Protein AF-A0A399F3G9-F1 (afdb_monomer_lite)

Foldseek 3Di:
DDDDPDPPALPQKWKKAKDADDQDPAAFPWKKKKFKKFKPDQAWKKWKKKALDDQDPDDDPRIRIHGQPDPRIGTFWMDHSVPHRMTITMGTDPRVRNSSNNVTMMMIMHTPDDPPDDIDIDTPPIDMDTDGDD

Radius of gyration: 15.88 Å; chains: 1; bounding box: 35×31×57 Å

Sequence (134 aa):
MPEGRGLRALFGQAAFVKANFDKPPVALTQLTLEGTLTFPLTSASFTFFASDSEPCNTQISGVYICNLGASHIEQVGTANFASGTTQPLQLSGSRLRDGINSGNLWIGVRLDTGGITAGTLQFRNMIAKVALIP

Structure (mmCIF, N/CA/C/O backbone):
data_AF-A0A399F3G9-F1
#
_entry.id   AF-A0A399F3G9-F1
#
loop_
_atom_site.group_PDB
_atom_site.id
_atom_site.type_symbol
_atom_site.label_atom_id
_atom_site.label_alt_id
_atom_site.label_comp_id
_atom_site.label_asym_id
_atom_site.label_entity_id
_atom_site.label_seq_id
_atom_site.pdbx_PDB_ins_code
_atom_site.Cartn_x
_atom_site.Cartn_y
_atom_site.Cartn_z
_atom_site.occupancy
_atom_site.B_iso_or_equiv
_atom_site.auth_seq_id
_atom_site.auth_comp_id
_atom_site.auth_asym_id
_atom_site.auth_atom_id
_atom_site.pdbx_PDB_model_num
ATOM 1 N N . MET A 1 1 ? 12.081 19.226 34.152 1.00 35.50 1 MET A N 1
ATOM 2 C CA . MET A 1 1 ? 10.689 18.918 33.761 1.00 35.50 1 MET A CA 1
ATOM 3 C C . MET A 1 1 ? 10.713 18.643 32.264 1.00 35.50 1 MET A C 1
ATOM 5 O O . MET A 1 1 ? 10.985 19.582 31.531 1.00 35.50 1 MET A O 1
ATOM 9 N N . PRO A 1 2 ? 10.618 17.386 31.799 1.00 36.75 2 PRO A N 1
ATOM 10 C CA . PRO A 1 2 ? 10.710 17.100 30.372 1.00 36.75 2 PRO A CA 1
ATOM 11 C C . PRO A 1 2 ? 9.368 17.404 29.700 1.00 36.75 2 PRO A C 1
ATOM 13 O O . PRO A 1 2 ? 8.340 16.830 30.055 1.00 36.75 2 PRO A O 1
ATOM 16 N N . GLU A 1 3 ? 9.387 18.342 28.758 1.00 38.78 3 GLU A N 1
ATOM 17 C CA . GLU A 1 3 ? 8.240 18.714 27.938 1.00 38.78 3 GLU A CA 1
ATOM 18 C C . GLU A 1 3 ? 7.831 17.550 27.030 1.00 38.78 3 GLU A C 1
ATOM 20 O O . GLU A 1 3 ? 8.642 16.959 26.310 1.00 38.78 3 GLU A O 1
ATOM 25 N N . GLY A 1 4 ? 6.544 17.212 27.094 1.00 37.25 4 GLY A N 1
ATOM 26 C CA . GLY A 1 4 ? 5.930 16.181 26.280 1.00 37.25 4 GLY A CA 1
ATOM 27 C C . GLY A 1 4 ? 6.054 16.515 24.800 1.00 37.25 4 GLY A C 1
ATOM 28 O O . GLY A 1 4 ? 5.480 17.490 24.315 1.00 37.25 4 GLY A O 1
ATOM 29 N N . ARG A 1 5 ? 6.755 15.651 24.060 1.00 39.25 5 ARG A N 1
ATOM 30 C CA . ARG A 1 5 ? 6.669 15.579 22.599 1.00 39.25 5 ARG A CA 1
ATOM 31 C C . ARG A 1 5 ? 5.294 15.028 22.226 1.00 39.25 5 ARG A C 1
ATOM 33 O O . ARG A 1 5 ? 5.146 13.861 21.877 1.00 39.25 5 ARG A O 1
ATOM 40 N N . GLY A 1 6 ? 4.280 15.878 22.357 1.00 34.62 6 GLY A N 1
ATOM 41 C CA . GLY A 1 6 ? 2.974 15.660 21.763 1.00 34.62 6 GLY A CA 1
ATOM 42 C C . GLY A 1 6 ? 3.161 15.552 20.257 1.00 34.62 6 GLY A C 1
ATOM 43 O O . GLY A 1 6 ? 3.604 16.504 19.612 1.00 34.62 6 GLY A O 1
ATOM 44 N N . LEU A 1 7 ? 2.874 14.365 19.728 1.00 42.28 7 LEU A N 1
ATOM 45 C CA . LEU A 1 7 ? 2.799 14.061 18.308 1.00 42.28 7 LEU A CA 1
ATOM 46 C C . LEU A 1 7 ? 1.773 15.029 17.696 1.00 42.28 7 LEU A C 1
ATOM 48 O O . LEU A 1 7 ? 0.565 14.817 17.799 1.00 42.28 7 LEU A O 1
ATOM 52 N N . ARG A 1 8 ? 2.242 16.157 17.148 1.00 43.38 8 ARG A N 1
ATOM 53 C CA . ARG A 1 8 ? 1.390 17.071 16.386 1.00 43.38 8 ARG A CA 1
ATOM 54 C C . ARG A 1 8 ? 0.778 16.241 15.266 1.00 43.38 8 ARG A C 1
ATOM 56 O O . ARG A 1 8 ? 1.502 15.585 14.524 1.00 43.38 8 ARG A O 1
ATOM 63 N N . ALA A 1 9 ? -0.547 16.208 15.233 1.00 44.06 9 ALA A N 1
ATOM 64 C CA . ALA A 1 9 ? -1.328 15.438 14.286 1.00 44.06 9 ALA A CA 1
ATOM 65 C C . ALA A 1 9 ? -0.764 15.561 12.858 1.00 44.06 9 ALA A C 1
ATOM 67 O O . ALA A 1 9 ? -0.465 16.663 12.397 1.00 44.06 9 ALA A O 1
ATOM 68 N N . LEU A 1 10 ? -0.632 14.412 12.189 1.00 52.56 10 LEU A N 1
ATOM 69 C CA . LEU A 1 10 ? -0.130 14.204 10.826 1.00 52.56 10 LEU A CA 1
ATOM 70 C C . LEU A 1 10 ? -1.066 14.807 9.754 1.00 52.56 10 LEU A C 1
ATOM 72 O O . LEU A 1 10 ? -1.329 14.176 8.731 1.00 52.56 10 LEU A O 1
ATOM 76 N N . PHE A 1 11 ? -1.617 16.005 9.966 1.00 56.19 11 PHE A N 1
ATOM 77 C CA . PHE A 1 11 ? -2.441 16.689 8.971 1.00 56.19 11 PHE A CA 1
ATOM 78 C C . PHE A 1 11 ? -1.565 16.999 7.744 1.00 56.19 11 PHE A C 1
ATOM 80 O O . PHE A 1 11 ? -0.814 17.967 7.729 1.00 56.19 11 PHE A O 1
ATOM 87 N N . GLY A 1 12 ? -1.613 16.119 6.739 1.00 72.25 12 GLY A N 1
ATOM 88 C CA . GLY A 1 12 ? -0.799 16.194 5.518 1.00 72.25 12 GLY A CA 1
ATOM 89 C C . GLY A 1 12 ? 0.409 15.250 5.455 1.00 72.25 12 GLY A C 1
ATOM 90 O O . GLY A 1 12 ? 1.115 15.256 4.445 1.00 72.25 12 GLY A O 1
ATOM 91 N N . GLN A 1 13 ? 0.630 14.417 6.477 1.00 86.69 13 GLN A N 1
ATOM 92 C CA . GLN A 1 13 ? 1.724 13.441 6.517 1.00 86.69 13 GLN A CA 1
ATOM 93 C C . GLN A 1 13 ? 1.204 12.004 6.472 1.00 86.69 13 GLN A C 1
ATOM 95 O O . GLN A 1 13 ? 0.139 11.704 7.006 1.00 86.69 13 GLN A O 1
ATOM 100 N N . ALA A 1 14 ? 1.969 11.108 5.855 1.00 91.19 14 ALA A N 1
ATOM 101 C CA . ALA A 1 14 ? 1.717 9.671 5.889 1.00 91.19 14 ALA A CA 1
ATOM 102 C C . ALA A 1 14 ? 2.951 8.920 6.391 1.00 91.19 14 ALA A C 1
ATOM 104 O O . ALA A 1 14 ? 4.091 9.336 6.164 1.00 91.19 14 ALA A O 1
ATOM 105 N N . ALA A 1 15 ? 2.696 7.806 7.071 1.00 92.19 15 ALA A N 1
ATOM 106 C CA . ALA A 1 15 ? 3.721 6.872 7.501 1.00 92.19 15 ALA A CA 1
ATOM 107 C C . ALA A 1 15 ? 3.941 5.831 6.403 1.00 92.19 15 ALA A C 1
ATOM 109 O O . ALA A 1 15 ? 3.004 5.115 6.054 1.00 92.19 15 ALA A O 1
ATOM 110 N N . PHE A 1 16 ? 5.159 5.744 5.874 1.00 94.50 16 PHE A N 1
ATOM 111 C CA . PHE A 1 16 ? 5.550 4.789 4.844 1.00 94.50 16 PHE A CA 1
ATOM 112 C C . PHE A 1 16 ? 6.492 3.722 5.390 1.00 94.50 16 PHE A C 1
ATOM 114 O O . PHE A 1 16 ? 7.397 4.000 6.179 1.00 94.50 16 PHE A O 1
ATOM 121 N N . VAL A 1 17 ? 6.320 2.504 4.889 1.00 93.94 17 VAL A N 1
ATOM 122 C CA . VAL A 1 17 ? 7.227 1.376 5.119 1.00 93.94 17 VAL A CA 1
ATOM 123 C C . VAL A 1 17 ? 7.680 0.806 3.785 1.00 93.94 17 VAL A C 1
ATOM 125 O O . VAL A 1 17 ? 6.895 0.740 2.837 1.00 93.94 17 VAL A O 1
ATOM 128 N N . LYS A 1 18 ? 8.948 0.392 3.709 1.00 94.50 18 LYS A N 1
ATOM 129 C CA . LYS A 1 18 ? 9.454 -0.334 2.543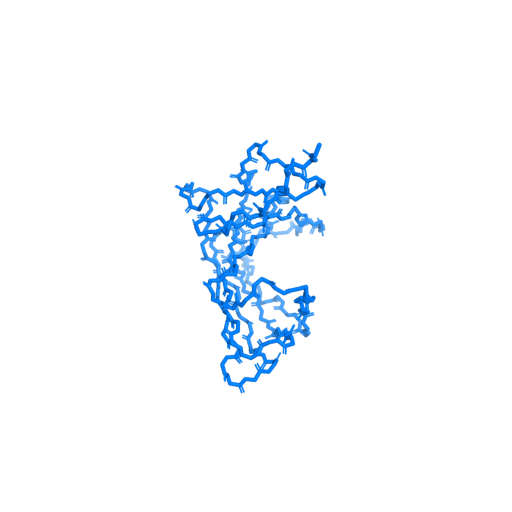 1.00 94.50 18 LYS A CA 1
ATOM 130 C C . LYS A 1 18 ? 8.866 -1.742 2.557 1.00 94.50 18 LYS A C 1
ATOM 132 O O . LYS A 1 18 ? 9.019 -2.464 3.542 1.00 94.50 18 LYS A O 1
ATOM 137 N N . ALA A 1 19 ? 8.193 -2.123 1.479 1.00 91.44 19 ALA A N 1
ATOM 138 C CA . ALA A 1 19 ? 7.718 -3.483 1.300 1.00 91.44 19 ALA A CA 1
ATOM 139 C C . ALA A 1 19 ? 8.907 -4.411 1.013 1.00 91.44 19 ALA A C 1
ATOM 141 O O . ALA A 1 19 ? 9.839 -4.039 0.299 1.00 91.44 19 ALA A O 1
ATOM 142 N N . ASN A 1 20 ? 8.855 -5.623 1.560 1.00 90.38 20 ASN A N 1
ATOM 143 C CA . ASN A 1 20 ? 9.816 -6.677 1.265 1.00 90.38 20 ASN A CA 1
ATOM 144 C C . ASN A 1 20 ? 9.105 -7.788 0.492 1.00 90.38 20 ASN A C 1
ATOM 146 O O . ASN A 1 20 ? 8.097 -8.314 0.966 1.00 90.38 20 ASN A O 1
ATOM 150 N N . PHE A 1 21 ? 9.593 -8.090 -0.704 1.00 90.38 21 PHE A N 1
ATOM 151 C CA . PHE A 1 21 ? 9.012 -9.072 -1.609 1.00 90.38 21 PHE A CA 1
ATOM 152 C C . PHE A 1 21 ? 10.030 -9.443 -2.686 1.00 90.38 21 PHE A C 1
ATOM 154 O O . PHE A 1 21 ? 10.922 -8.656 -3.013 1.00 90.38 21 PHE A O 1
ATOM 161 N N . ASP A 1 22 ? 9.845 -10.616 -3.281 1.00 90.81 22 ASP A N 1
ATOM 162 C CA . ASP A 1 22 ? 10.575 -10.997 -4.479 1.00 90.81 22 ASP A CA 1
ATOM 163 C C . ASP A 1 22 ? 9.947 -10.319 -5.691 1.00 90.81 22 ASP A C 1
ATOM 165 O O . ASP A 1 22 ? 8.751 -10.463 -5.972 1.00 90.81 22 ASP A O 1
ATOM 169 N N . LYS A 1 23 ? 10.763 -9.553 -6.415 1.00 89.94 23 LYS A N 1
ATOM 170 C CA . LYS A 1 23 ? 10.340 -8.924 -7.663 1.00 89.94 23 LYS A CA 1
ATOM 171 C C . LYS A 1 23 ? 9.828 -10.004 -8.636 1.00 89.94 23 LYS A C 1
ATOM 173 O O . LYS A 1 23 ? 10.524 -11.001 -8.843 1.00 89.94 23 LYS A O 1
ATOM 178 N N . PRO A 1 24 ? 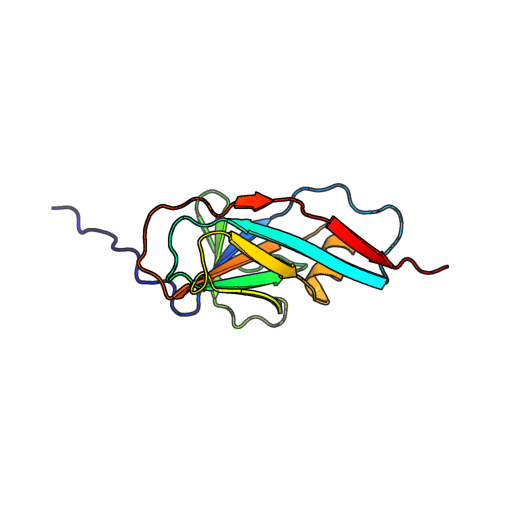8.673 -9.794 -9.295 1.00 86.62 24 PRO A N 1
ATOM 179 C CA . PRO A 1 24 ? 8.178 -10.727 -10.298 1.00 86.62 24 PRO A CA 1
ATOM 180 C C . PRO A 1 24 ? 9.182 -10.942 -11.445 1.00 86.62 24 PRO A C 1
ATOM 182 O O . PRO A 1 24 ? 9.826 -9.984 -11.884 1.00 86.62 24 PRO A O 1
ATOM 185 N N . PRO A 1 25 ? 9.291 -12.170 -11.987 1.00 87.56 25 PRO A N 1
ATOM 186 C CA . PRO A 1 25 ? 10.201 -12.467 -13.097 1.00 87.56 25 PRO A CA 1
ATOM 187 C C . PRO A 1 25 ? 9.782 -11.793 -14.412 1.00 87.56 25 PRO A C 1
ATOM 189 O O . PRO A 1 25 ? 10.602 -11.619 -15.309 1.00 87.56 25 PRO A O 1
ATOM 192 N N . VAL A 1 26 ? 8.512 -11.398 -14.523 1.00 89.62 26 VAL A N 1
ATOM 193 C CA . VAL A 1 26 ? 7.927 -10.698 -15.669 1.00 89.62 26 VAL A CA 1
ATOM 194 C C . VAL A 1 26 ? 7.256 -9.413 -15.210 1.00 89.62 26 VAL A C 1
ATOM 196 O O . VAL A 1 26 ? 6.639 -9.367 -14.146 1.00 89.62 26 VAL A O 1
ATOM 199 N N . ALA A 1 27 ? 7.377 -8.366 -16.024 1.00 90.12 27 ALA A N 1
ATOM 200 C CA . ALA A 1 27 ? 6.776 -7.077 -15.721 1.00 90.12 27 ALA A CA 1
ATOM 201 C C . ALA A 1 27 ? 5.244 -7.152 -15.804 1.00 90.12 27 ALA A C 1
ATOM 203 O O . ALA A 1 27 ? 4.674 -7.642 -16.779 1.00 90.12 27 ALA A O 1
ATOM 204 N N . LEU A 1 28 ? 4.586 -6.621 -14.779 1.00 91.25 28 LEU A N 1
ATOM 205 C CA . LEU A 1 28 ? 3.139 -6.481 -14.712 1.00 91.25 28 LEU A CA 1
ATOM 206 C C . LEU A 1 28 ? 2.704 -5.256 -15.523 1.00 91.25 28 LEU A C 1
ATOM 208 O O . LEU A 1 28 ? 3.307 -4.187 -15.394 1.00 91.25 28 LEU A O 1
ATOM 212 N N . THR A 1 29 ? 1.628 -5.368 -16.300 1.00 91.88 29 THR A N 1
ATOM 213 C CA . THR A 1 29 ? 0.999 -4.214 -16.977 1.00 91.88 29 THR A CA 1
ATOM 214 C C . THR A 1 29 ? -0.090 -3.580 -16.128 1.00 91.88 29 THR A C 1
ATOM 216 O O . THR A 1 29 ? -0.291 -2.361 -16.168 1.00 91.88 29 THR A O 1
ATOM 219 N N . GLN A 1 30 ? -0.762 -4.401 -15.322 1.00 90.69 30 GLN A N 1
ATOM 220 C CA . GLN A 1 30 ? -1.791 -3.990 -14.379 1.00 90.69 30 GLN A CA 1
ATOM 221 C C . GLN A 1 30 ? -1.600 -4.717 -13.054 1.00 90.69 30 GLN A C 1
ATOM 223 O O . GLN A 1 30 ? -1.229 -5.892 -13.019 1.00 90.69 30 GLN A O 1
ATOM 228 N N . LEU A 1 31 ? -1.882 -4.000 -11.971 1.00 93.00 31 LEU A N 1
ATOM 229 C CA . LEU A 1 31 ? -1.885 -4.529 -10.619 1.00 93.00 31 LEU A CA 1
ATOM 230 C C . LEU A 1 31 ? -3.019 -3.872 -9.839 1.00 93.00 31 LEU A C 1
ATOM 232 O O . LEU A 1 31 ? -3.157 -2.648 -9.811 1.00 93.00 31 LEU A O 1
ATOM 236 N N . THR A 1 32 ? -3.828 -4.695 -9.193 1.00 94.69 32 THR A N 1
ATOM 237 C CA . THR A 1 32 ? -4.824 -4.269 -8.214 1.00 94.69 32 THR A CA 1
ATOM 238 C C . THR A 1 32 ? -4.747 -5.219 -7.032 1.00 94.69 32 THR A C 1
ATOM 240 O O . THR A 1 32 ? -4.752 -6.435 -7.212 1.00 94.69 32 THR A O 1
ATOM 243 N N . LEU A 1 33 ? -4.657 -4.674 -5.825 1.00 93.69 33 LEU A N 1
ATOM 244 C CA . LEU A 1 33 ? -4.741 -5.451 -4.594 1.00 93.69 33 LEU A CA 1
ATOM 245 C C . LEU A 1 33 ? -6.148 -5.301 -4.037 1.00 93.69 33 LEU A C 1
ATOM 247 O O . LEU A 1 33 ? -6.609 -4.183 -3.831 1.00 93.69 33 LEU A O 1
ATOM 251 N N . GLU A 1 34 ? -6.820 -6.410 -3.779 1.00 96.31 34 GLU A N 1
ATOM 252 C CA . GLU A 1 34 ? -8.158 -6.429 -3.190 1.00 96.31 34 GLU A CA 1
ATOM 253 C C . GLU A 1 34 ? -8.160 -7.274 -1.927 1.00 96.31 34 GLU A C 1
ATOM 255 O O . GLU A 1 34 ? -7.422 -8.246 -1.830 1.00 96.31 34 GLU A O 1
ATOM 260 N N . GLY A 1 35 ? -9.002 -6.930 -0.964 1.00 94.69 35 GLY A N 1
ATOM 261 C CA . GLY A 1 35 ? -9.175 -7.722 0.244 1.00 94.69 35 GLY A CA 1
ATOM 262 C C . GLY A 1 35 ? -10.081 -7.017 1.233 1.00 94.69 35 GLY A C 1
ATOM 263 O O . GLY A 1 35 ? -10.961 -6.240 0.855 1.00 94.69 35 GLY A O 1
ATOM 264 N N . THR A 1 36 ? -9.858 -7.276 2.514 1.00 94.88 36 THR A N 1
ATOM 265 C CA . THR A 1 36 ? -10.567 -6.596 3.592 1.00 94.88 36 THR A CA 1
ATOM 266 C C . THR A 1 36 ? -9.600 -6.005 4.603 1.00 94.88 36 THR A C 1
ATOM 268 O O . THR A 1 36 ? -8.531 -6.545 4.888 1.00 94.88 36 THR A O 1
ATOM 271 N N . LEU A 1 37 ? -9.993 -4.868 5.158 1.00 92.81 37 LEU A N 1
ATOM 272 C CA . LEU A 1 37 ? -9.325 -4.210 6.261 1.00 92.81 37 LEU A CA 1
ATOM 273 C C . LEU A 1 37 ? -10.168 -4.327 7.514 1.00 92.81 37 LEU A C 1
ATOM 275 O O . LEU A 1 37 ? -11.364 -4.048 7.482 1.00 92.81 37 LEU A O 1
ATOM 279 N N . THR A 1 38 ? -9.528 -4.656 8.628 1.00 92.31 38 THR A N 1
ATOM 280 C CA . THR A 1 38 ? -10.148 -4.628 9.948 1.00 92.31 38 THR A CA 1
ATOM 281 C C . THR A 1 38 ? -9.447 -3.603 10.830 1.00 92.31 38 THR A C 1
ATOM 283 O O . THR A 1 38 ? -8.222 -3.618 10.967 1.00 92.31 38 THR A O 1
ATOM 286 N N . PHE A 1 39 ? -10.233 -2.727 11.452 1.00 89.62 39 PHE A N 1
ATOM 287 C CA . PHE A 1 39 ? -9.777 -1.734 12.415 1.00 89.62 39 PHE A CA 1
ATOM 288 C C . PHE A 1 39 ? -10.815 -1.590 13.538 1.00 89.62 39 PHE A C 1
ATOM 290 O O . PHE A 1 39 ? -12.015 -1.577 13.261 1.00 89.62 39 PHE A O 1
ATOM 297 N N . PRO A 1 40 ? -10.398 -1.496 14.814 1.00 84.81 40 PRO A N 1
ATOM 298 C CA . PRO A 1 40 ? -11.332 -1.522 15.939 1.00 84.81 40 PRO A CA 1
ATOM 299 C C . PRO A 1 40 ? -12.223 -0.275 16.049 1.00 84.81 40 PRO A C 1
ATOM 301 O O . PRO A 1 40 ? -13.262 -0.348 16.699 1.00 84.81 40 PRO A O 1
ATOM 304 N N . LEU A 1 41 ? -11.856 0.856 15.433 1.00 82.00 41 LEU A N 1
ATOM 305 C CA . LEU A 1 41 ? -12.636 2.095 15.518 1.00 82.00 41 LEU A CA 1
ATOM 306 C C . LEU A 1 41 ? -13.485 2.327 14.274 1.00 82.00 41 LEU A C 1
ATOM 308 O O . LEU A 1 41 ? -12.970 2.486 13.170 1.00 82.00 41 LEU A O 1
ATOM 312 N N . THR A 1 42 ? -14.789 2.454 14.492 1.00 80.88 42 THR A N 1
ATOM 313 C CA . THR A 1 42 ? -15.804 2.658 13.452 1.00 80.88 42 THR A CA 1
ATOM 314 C C . THR A 1 42 ? -15.931 4.106 12.972 1.00 80.88 42 THR A C 1
ATOM 316 O O . THR A 1 42 ? -16.748 4.399 12.119 1.00 80.88 42 THR A O 1
ATOM 319 N N . SER A 1 43 ? -15.140 5.047 13.486 1.00 83.19 43 SER A N 1
ATOM 320 C CA . SER A 1 43 ? -15.111 6.444 13.010 1.00 83.19 43 SER A CA 1
ATOM 321 C C . SER A 1 43 ? -13.821 6.798 12.267 1.00 83.19 43 SER A C 1
ATOM 323 O O . SER A 1 43 ? -13.602 7.956 11.896 1.00 83.19 43 SER A O 1
ATOM 325 N N . ALA A 1 44 ? -12.951 5.806 12.071 1.00 87.31 44 ALA A N 1
ATOM 326 C CA . ALA A 1 44 ? -11.675 6.007 11.420 1.00 87.31 44 ALA A CA 1
ATOM 327 C C . ALA A 1 44 ? -11.823 6.019 9.896 1.00 87.31 44 ALA A C 1
ATOM 329 O O . ALA A 1 44 ? -12.572 5.225 9.321 1.00 87.31 44 ALA A O 1
ATOM 330 N N . SER A 1 45 ? -11.062 6.886 9.240 1.00 90.75 45 SER A N 1
ATOM 331 C CA . SER A 1 45 ? -10.834 6.804 7.803 1.00 90.75 45 SER A CA 1
ATOM 332 C C . SER A 1 45 ? -9.348 6.891 7.500 1.00 90.75 45 SER A C 1
ATOM 334 O O . SER A 1 45 ? -8.598 7.593 8.183 1.00 90.75 45 SER A O 1
ATOM 336 N N . PHE A 1 46 ? -8.925 6.116 6.510 1.00 91.94 46 PHE A N 1
ATOM 337 C CA . PHE A 1 46 ? -7.538 6.007 6.103 1.00 91.94 46 PHE A CA 1
ATOM 338 C C . PHE A 1 46 ? -7.402 6.229 4.607 1.00 91.94 46 PHE A C 1
ATOM 340 O O . PHE A 1 46 ? -8.207 5.727 3.817 1.00 91.94 46 PHE A O 1
ATOM 347 N N . THR A 1 47 ? -6.311 6.883 4.230 1.00 94.44 47 THR A N 1
ATOM 348 C CA . THR A 1 47 ? -5.852 6.981 2.850 1.00 94.44 47 THR A CA 1
ATOM 349 C C . THR A 1 47 ? -4.535 6.232 2.716 1.00 94.44 47 THR A C 1
ATOM 351 O O . THR A 1 47 ? -3.626 6.384 3.537 1.00 94.44 47 THR A O 1
ATOM 354 N N . PHE A 1 48 ? -4.441 5.420 1.669 1.00 95.31 48 PHE A N 1
ATOM 355 C CA . PHE A 1 48 ? -3.265 4.631 1.336 1.00 95.31 48 PHE A CA 1
ATOM 356 C C . PHE A 1 48 ? -2.527 5.257 0.166 1.00 95.31 48 PHE A C 1
ATOM 358 O O . PHE A 1 48 ? -3.134 5.719 -0.804 1.00 95.31 48 PHE A O 1
ATOM 365 N N . PHE A 1 49 ? -1.206 5.2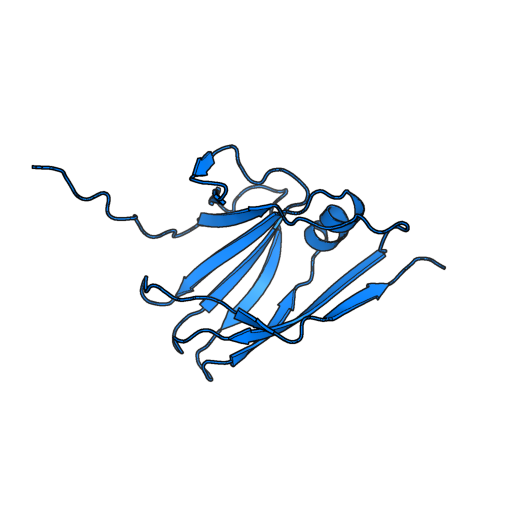18 0.250 1.00 96.25 49 PHE A N 1
ATOM 366 C CA . PHE A 1 49 ? -0.305 5.773 -0.744 1.00 96.25 49 PHE A CA 1
ATOM 367 C C . PHE A 1 49 ? 0.717 4.724 -1.171 1.00 96.25 49 PHE A C 1
ATOM 369 O O . PHE A 1 49 ? 1.037 3.814 -0.407 1.00 96.25 49 PHE A O 1
ATOM 376 N N . ALA A 1 50 ? 1.252 4.865 -2.374 1.00 96.81 50 ALA A N 1
ATOM 377 C CA . ALA A 1 50 ? 2.375 4.084 -2.858 1.00 96.81 50 ALA A CA 1
ATOM 378 C C . ALA A 1 50 ? 3.457 5.004 -3.418 1.00 96.81 50 ALA A C 1
ATOM 380 O O . ALA A 1 50 ? 3.173 6.091 -3.919 1.00 96.81 50 ALA A O 1
ATOM 381 N N . SER A 1 51 ? 4.696 4.540 -3.334 1.00 96.56 51 SER A N 1
ATOM 382 C CA . SER A 1 51 ? 5.852 5.160 -3.968 1.00 96.56 51 SER A CA 1
ATOM 383 C C . SER A 1 51 ? 6.777 4.068 -4.491 1.00 96.56 51 SER A C 1
ATOM 385 O O . SER A 1 51 ? 7.004 3.070 -3.807 1.00 96.56 51 SER A O 1
ATOM 387 N N . ASP A 1 52 ? 7.307 4.257 -5.694 1.00 94.75 52 ASP A N 1
ATOM 388 C CA . ASP A 1 52 ? 8.269 3.361 -6.354 1.00 94.75 52 ASP A CA 1
ATOM 389 C C . ASP A 1 52 ? 9.740 3.751 -6.094 1.00 94.75 52 ASP A C 1
ATOM 391 O O . ASP A 1 52 ? 10.683 3.135 -6.593 1.00 94.75 52 ASP A O 1
ATOM 395 N N . SER A 1 53 ? 9.935 4.798 -5.299 1.00 94.75 53 SER A N 1
ATOM 396 C CA . SER A 1 53 ? 11.216 5.342 -4.853 1.00 94.75 53 SER A CA 1
ATOM 397 C C . SER A 1 53 ? 11.110 5.793 -3.394 1.00 94.75 53 SER A C 1
ATOM 399 O O . SER A 1 53 ? 10.019 5.798 -2.812 1.00 94.75 53 SER A O 1
ATOM 401 N N . GLU A 1 54 ? 12.236 6.143 -2.772 1.00 94.38 54 GLU A N 1
ATOM 402 C CA . GLU A 1 54 ? 12.236 6.573 -1.374 1.00 94.38 54 GLU A CA 1
ATOM 403 C C . GLU A 1 54 ? 11.304 7.791 -1.177 1.00 94.38 54 GLU A C 1
ATOM 405 O O . GLU A 1 54 ? 11.466 8.811 -1.852 1.00 94.38 54 GLU A O 1
ATOM 410 N N . PRO A 1 55 ? 10.299 7.710 -0.282 1.00 91.75 55 PRO A N 1
ATOM 411 C CA . PRO A 1 55 ? 9.248 8.724 -0.209 1.00 91.75 55 PRO A CA 1
ATOM 412 C C . PRO A 1 55 ? 9.753 10.050 0.382 1.00 91.75 55 PRO A C 1
ATOM 414 O O . PRO A 1 55 ? 9.284 11.117 -0.012 1.00 91.75 55 PRO A O 1
ATOM 417 N N . CYS A 1 56 ? 10.712 10.002 1.310 1.00 92.19 56 CYS A N 1
ATOM 418 C CA . CYS A 1 56 ? 11.411 11.161 1.863 1.00 92.19 56 CYS A CA 1
ATOM 419 C C . CYS A 1 56 ? 12.645 10.720 2.667 1.00 92.19 56 CYS A C 1
ATOM 421 O O . CYS A 1 56 ? 12.746 9.563 3.052 1.00 92.19 56 CYS A O 1
ATOM 423 N N . ASN A 1 57 ? 13.526 11.661 3.018 1.00 87.81 57 ASN A N 1
ATOM 424 C CA . ASN A 1 57 ? 14.780 11.366 3.734 1.00 87.81 57 ASN A CA 1
ATOM 425 C C . ASN A 1 57 ? 14.610 11.223 5.262 1.00 87.81 57 ASN A C 1
ATOM 427 O O . ASN A 1 57 ? 15.583 11.021 5.987 1.00 87.81 57 ASN A O 1
ATOM 431 N N . THR A 1 58 ? 13.399 11.426 5.794 1.00 86.06 58 THR A N 1
ATOM 432 C CA . THR A 1 58 ? 13.141 11.424 7.241 1.00 86.06 58 THR A CA 1
ATOM 433 C C . THR A 1 58 ? 12.551 10.090 7.670 1.00 86.06 58 THR A C 1
ATOM 435 O O . THR A 1 58 ? 11.378 9.808 7.424 1.00 86.06 58 THR A O 1
ATOM 438 N N . GLN A 1 59 ? 13.364 9.294 8.363 1.00 88.81 59 GLN A N 1
ATOM 439 C CA . GLN A 1 59 ? 12.983 7.989 8.887 1.00 88.81 59 GLN A CA 1
ATOM 440 C C . GLN A 1 59 ? 13.139 7.947 10.410 1.00 88.81 59 GLN A C 1
ATOM 442 O O . GLN A 1 59 ? 14.127 8.425 10.967 1.00 88.81 59 GLN A O 1
ATOM 447 N N . ILE A 1 60 ? 12.163 7.350 11.089 1.00 86.31 60 ILE A N 1
ATOM 448 C CA . ILE A 1 60 ? 12.163 7.111 12.531 1.00 86.31 60 ILE A CA 1
ATOM 449 C C . ILE A 1 60 ? 11.903 5.620 12.732 1.00 86.31 60 ILE A C 1
ATOM 451 O O . ILE A 1 60 ? 10.839 5.117 12.380 1.00 86.31 60 ILE A O 1
ATOM 455 N N . SER A 1 61 ? 12.887 4.902 13.277 1.00 86.88 61 SER A N 1
ATOM 456 C CA . SER A 1 61 ? 12.776 3.468 13.593 1.00 86.88 61 SER A CA 1
ATOM 457 C C . SER A 1 61 ? 12.286 2.600 12.422 1.00 86.88 61 SER A C 1
ATOM 459 O O . SER A 1 61 ? 11.430 1.738 12.597 1.00 86.88 61 SER A O 1
ATOM 461 N N . GLY A 1 62 ? 12.794 2.837 11.210 1.00 84.44 62 GLY A N 1
ATOM 462 C CA . GLY A 1 62 ? 12.403 2.068 10.021 1.00 84.44 62 GLY A CA 1
ATOM 463 C C . GLY A 1 62 ? 11.170 2.602 9.277 1.00 84.44 62 GLY A C 1
ATOM 464 O O . GLY A 1 62 ? 10.930 2.190 8.143 1.00 84.44 62 GLY A O 1
ATOM 465 N N . VAL A 1 63 ? 10.429 3.552 9.854 1.00 90.00 63 VAL A N 1
ATOM 466 C CA . VAL A 1 63 ? 9.224 4.152 9.259 1.00 90.00 63 VAL A CA 1
ATOM 467 C C . VAL A 1 63 ? 9.532 5.552 8.743 1.00 90.00 63 VAL A C 1
ATOM 469 O O . VAL A 1 63 ? 10.102 6.372 9.459 1.00 90.00 63 VAL A O 1
ATOM 472 N N . TYR A 1 64 ? 9.143 5.845 7.508 1.00 92.31 64 TYR A N 1
ATOM 473 C CA . TYR A 1 64 ? 9.300 7.168 6.909 1.00 92.31 64 TYR A CA 1
ATOM 474 C C . TYR A 1 64 ? 8.065 8.019 7.194 1.00 92.31 64 TYR A C 1
ATOM 476 O O . TYR A 1 64 ? 6.947 7.567 6.958 1.00 92.31 64 TYR A O 1
ATOM 484 N N . ILE A 1 65 ? 8.241 9.245 7.682 1.00 91.56 65 ILE A N 1
ATOM 485 C CA . ILE A 1 65 ? 7.125 10.168 7.942 1.00 91.56 65 ILE A CA 1
ATOM 486 C C . ILE A 1 65 ? 7.217 11.308 6.935 1.00 91.56 65 ILE A C 1
ATOM 488 O O . ILE A 1 65 ? 8.020 12.227 7.097 1.00 91.56 65 ILE A O 1
ATOM 492 N N . CYS A 1 66 ? 6.419 11.223 5.872 1.00 90.81 66 CYS A N 1
ATOM 493 C CA . CYS A 1 66 ? 6.579 12.074 4.696 1.00 90.81 66 CYS A CA 1
ATOM 494 C C . CYS A 1 66 ? 5.368 12.977 4.471 1.00 90.81 66 CYS A C 1
ATOM 496 O O . CYS A 1 66 ? 4.224 12.562 4.661 1.00 90.81 66 CYS A O 1
ATOM 498 N N . ASN A 1 67 ? 5.625 14.204 4.009 1.00 88.75 67 ASN A N 1
ATOM 499 C CA . ASN A 1 67 ? 4.587 15.093 3.490 1.00 88.75 67 ASN A CA 1
ATOM 500 C C . ASN A 1 67 ? 4.107 14.591 2.120 1.00 88.75 67 ASN A C 1
ATOM 502 O O . ASN A 1 67 ? 4.912 14.189 1.281 1.00 88.75 67 ASN A O 1
ATOM 506 N N . LEU A 1 68 ? 2.804 14.674 1.867 1.00 85.81 68 LEU A N 1
ATOM 507 C CA . LEU A 1 68 ? 2.151 14.072 0.696 1.00 85.81 68 LEU A CA 1
ATOM 508 C C . LEU A 1 68 ? 2.170 14.936 -0.584 1.00 85.81 68 LEU A C 1
ATOM 510 O O . LEU A 1 68 ? 1.248 14.875 -1.387 1.00 85.81 68 LEU A O 1
ATOM 514 N N . GLY A 1 69 ? 3.202 15.759 -0.781 1.00 81.12 69 GLY A N 1
ATOM 515 C CA . GLY A 1 69 ? 3.298 16.687 -1.921 1.00 81.12 69 GLY A CA 1
ATOM 516 C C . GLY A 1 69 ? 4.251 16.258 -3.038 1.00 81.12 69 GLY A C 1
ATOM 517 O O . GLY A 1 69 ? 4.414 16.992 -4.009 1.00 81.12 69 GLY A O 1
ATOM 518 N N . ALA A 1 70 ? 4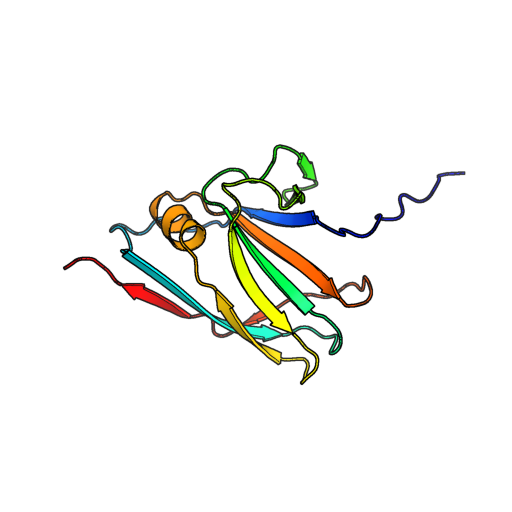.930 15.120 -2.890 1.00 85.94 70 ALA A N 1
ATOM 519 C CA . ALA A 1 70 ? 5.943 14.687 -3.843 1.00 85.94 70 ALA A CA 1
ATOM 520 C C . ALA A 1 70 ? 5.321 13.931 -5.030 1.00 85.94 70 ALA A C 1
ATOM 522 O O . ALA A 1 70 ? 4.425 13.113 -4.846 1.00 85.94 70 ALA A O 1
ATOM 523 N N . SER A 1 71 ? 5.810 14.178 -6.249 1.00 87.00 71 SER A N 1
ATOM 524 C CA . SER A 1 71 ? 5.239 13.630 -7.494 1.00 87.00 71 SER A CA 1
ATOM 525 C C . SER A 1 71 ? 5.424 12.117 -7.674 1.00 87.00 71 SER A C 1
ATOM 527 O O . SER A 1 71 ? 4.773 11.499 -8.521 1.00 87.00 71 SER A O 1
ATOM 529 N N . HIS A 1 72 ? 6.325 11.507 -6.907 1.00 90.69 72 HIS A N 1
ATOM 530 C CA . HIS A 1 72 ? 6.533 10.059 -6.869 1.00 90.69 72 HIS A CA 1
ATOM 531 C C . HIS A 1 72 ? 5.629 9.340 -5.861 1.00 90.69 72 HIS A C 1
ATOM 533 O O . HIS A 1 72 ? 5.565 8.115 -5.879 1.00 90.69 72 HIS A O 1
ATOM 539 N N . ILE A 1 73 ? 4.893 10.086 -5.031 1.00 94.81 73 ILE A N 1
ATOM 540 C CA . ILE A 1 73 ? 3.889 9.548 -4.115 1.00 94.81 73 ILE A CA 1
ATOM 541 C C . ILE A 1 73 ? 2.519 9.616 -4.792 1.00 94.81 73 ILE A C 1
ATOM 543 O O . ILE A 1 73 ? 2.060 10.679 -5.203 1.00 94.81 73 ILE A O 1
ATOM 547 N N . GLU A 1 74 ? 1.838 8.481 -4.865 1.00 96.06 74 GLU A N 1
ATOM 548 C CA . GLU A 1 74 ? 0.507 8.355 -5.459 1.00 96.06 74 GLU A CA 1
ATOM 549 C C . GLU A 1 74 ? -0.479 7.839 -4.413 1.00 96.06 74 GLU A C 1
ATOM 551 O O . GLU A 1 74 ? -0.173 6.911 -3.666 1.00 96.06 74 GLU A O 1
ATOM 556 N N . GLN A 1 75 ? -1.678 8.420 -4.354 1.00 95.81 75 GLN A N 1
ATOM 557 C CA . GLN A 1 75 ? -2.781 7.838 -3.592 1.00 95.81 75 GLN A CA 1
ATOM 558 C C . GLN A 1 75 ? -3.304 6.604 -4.329 1.00 95.81 75 GLN A C 1
ATOM 560 O O . GLN A 1 75 ? -3.702 6.700 -5.485 1.00 95.81 75 GLN A O 1
ATOM 565 N N . VAL A 1 76 ? -3.354 5.465 -3.642 1.00 96.56 76 VAL A N 1
ATOM 566 C CA . VAL A 1 76 ? -3.727 4.177 -4.248 1.00 96.56 76 VAL A CA 1
ATOM 567 C C . VAL A 1 76 ? -5.041 3.607 -3.731 1.00 96.56 76 VAL A C 1
ATOM 569 O O . VAL A 1 76 ? -5.564 2.671 -4.324 1.00 96.56 76 VAL A O 1
ATOM 572 N N . GLY A 1 77 ? -5.597 4.152 -2.648 1.00 96.00 77 GLY A N 1
ATOM 573 C CA . GLY A 1 77 ? -6.895 3.724 -2.133 1.00 96.00 77 GLY A CA 1
ATOM 574 C C . GLY A 1 77 ? -7.288 4.430 -0.842 1.00 96.00 77 GLY A C 1
ATOM 575 O O . GLY A 1 77 ? -6.505 5.184 -0.263 1.00 96.00 77 GLY A O 1
ATOM 576 N N . THR A 1 78 ? -8.510 4.177 -0.383 1.00 95.19 78 THR A N 1
ATOM 577 C CA . THR A 1 78 ? -9.048 4.690 0.884 1.00 95.19 78 THR A CA 1
ATOM 578 C C . THR A 1 78 ? -9.878 3.617 1.585 1.00 95.19 78 THR A C 1
ATOM 580 O O . THR A 1 78 ? -10.338 2.664 0.959 1.00 95.19 78 THR A O 1
ATOM 583 N N . ALA A 1 79 ? -10.069 3.762 2.896 1.00 93.00 79 ALA A N 1
ATOM 584 C CA . ALA A 1 79 ? -10.978 2.935 3.682 1.00 93.00 79 ALA A CA 1
ATOM 585 C C . ALA A 1 79 ? -11.687 3.782 4.740 1.00 93.00 79 ALA A C 1
ATOM 587 O O . ALA A 1 79 ? -11.053 4.587 5.420 1.00 93.00 79 ALA A O 1
ATOM 588 N N . ASN A 1 80 ? -12.996 3.589 4.900 1.00 91.94 80 ASN A N 1
ATOM 589 C CA . ASN A 1 80 ? -13.808 4.303 5.882 1.00 91.94 80 ASN A CA 1
ATOM 590 C C . ASN A 1 80 ? -14.599 3.303 6.728 1.00 91.94 80 ASN A C 1
ATOM 592 O O . ASN A 1 80 ? -15.389 2.531 6.195 1.00 91.94 80 ASN A O 1
ATOM 596 N N . PHE A 1 81 ? -14.395 3.340 8.042 1.00 89.62 81 PHE A N 1
ATOM 597 C CA . PHE A 1 81 ? -14.967 2.386 8.990 1.00 89.62 81 PHE A CA 1
ATOM 598 C C . PHE A 1 81 ? -16.341 2.800 9.548 1.00 89.62 81 PHE A C 1
ATOM 600 O O . PHE A 1 81 ? -16.857 2.118 10.434 1.00 89.62 81 PHE A O 1
ATOM 607 N N . ALA A 1 82 ? -16.970 3.853 9.006 1.00 86.38 82 ALA A N 1
ATOM 608 C CA . ALA A 1 82 ? -18.290 4.352 9.423 1.00 86.38 82 ALA A CA 1
ATOM 609 C C . ALA A 1 82 ? -19.389 3.275 9.468 1.00 86.38 82 ALA A C 1
ATOM 611 O O . ALA A 1 82 ? -20.295 3.352 10.295 1.00 86.38 82 ALA A O 1
ATOM 612 N N . SER A 1 83 ? -19.316 2.267 8.596 1.00 82.56 83 SER A N 1
ATOM 613 C CA . SER A 1 83 ? -20.299 1.179 8.504 1.00 82.56 83 SER A CA 1
ATOM 614 C C . SER A 1 83 ? -19.926 -0.074 9.309 1.00 82.56 83 SER A C 1
ATOM 616 O O . SER A 1 83 ? -20.699 -1.030 9.330 1.00 82.56 83 SER A O 1
ATOM 618 N N . GLY A 1 84 ? -18.766 -0.097 9.974 1.00 87.81 84 GLY A N 1
ATOM 619 C CA . GLY A 1 84 ? -18.317 -1.240 10.767 1.00 87.81 84 GLY A CA 1
ATOM 620 C C . GLY A 1 84 ? -16.799 -1.388 10.842 1.00 87.81 84 GLY A C 1
ATOM 621 O O . GLY A 1 84 ? -16.046 -0.733 10.126 1.00 87.81 84 GLY A O 1
ATOM 622 N N . THR A 1 85 ? -16.346 -2.300 11.702 1.00 89.69 85 THR A N 1
ATOM 623 C CA . THR A 1 85 ? -14.918 -2.549 11.972 1.00 89.69 85 THR A CA 1
ATOM 624 C C . THR A 1 85 ? -14.196 -3.287 10.850 1.00 89.69 85 THR A C 1
ATOM 626 O O . THR A 1 85 ? -12.975 -3.387 10.890 1.00 89.69 85 THR A O 1
ATOM 629 N N . THR A 1 86 ? -14.918 -3.822 9.863 1.00 93.06 86 THR A N 1
ATOM 630 C CA . THR A 1 86 ? -14.343 -4.492 8.692 1.00 93.06 86 THR A CA 1
ATOM 631 C C . THR A 1 86 ? -14.880 -3.862 7.421 1.00 93.06 86 THR A C 1
ATOM 633 O O . THR A 1 86 ? -16.090 -3.719 7.275 1.00 93.06 86 THR A O 1
ATOM 636 N N . GLN A 1 87 ? -13.979 -3.506 6.511 1.00 94.12 87 GLN A N 1
ATOM 637 C CA . GLN A 1 87 ? -14.287 -2.809 5.267 1.00 94.12 87 GLN A CA 1
ATOM 638 C C . GLN A 1 87 ? -13.590 -3.485 4.089 1.00 94.12 87 GLN A C 1
ATOM 640 O O . GLN A 1 87 ? -12.486 -4.009 4.263 1.00 94.12 87 GLN A O 1
ATOM 645 N N . PRO A 1 88 ? -14.187 -3.486 2.887 1.00 94.06 88 PRO A N 1
ATOM 646 C CA . PRO A 1 88 ? -13.455 -3.857 1.686 1.00 94.06 88 PRO A CA 1
ATOM 647 C C . PRO A 1 88 ? -12.306 -2.870 1.451 1.00 94.06 88 PRO A C 1
ATOM 649 O O . PRO A 1 88 ? -12.427 -1.674 1.720 1.00 94.06 88 PRO A O 1
ATOM 652 N N . LEU A 1 89 ? -11.192 -3.382 0.938 1.00 94.94 89 LEU A N 1
ATOM 653 C CA . LEU A 1 89 ? -10.051 -2.587 0.507 1.00 94.94 89 LEU A CA 1
ATOM 654 C C . LEU A 1 89 ? -9.735 -2.919 -0.941 1.00 94.94 89 LEU A C 1
ATOM 656 O O . LEU A 1 89 ? -9.604 -4.088 -1.301 1.00 94.94 89 LEU A O 1
ATOM 660 N N . GLN A 1 90 ? -9.528 -1.874 -1.731 1.00 96.31 90 GLN A N 1
ATOM 661 C CA . GLN A 1 90 ? -8.962 -1.972 -3.062 1.00 96.31 90 GLN A CA 1
ATOM 662 C C . GLN A 1 90 ? -7.840 -0.945 -3.192 1.00 96.31 90 GLN A C 1
ATOM 664 O O . GLN A 1 90 ? -8.049 0.237 -2.919 1.00 96.31 90 GLN A O 1
ATOM 669 N N . LEU A 1 91 ? -6.654 -1.408 -3.583 1.00 95.94 91 LEU A N 1
ATOM 670 C CA . LEU A 1 91 ? -5.501 -0.570 -3.878 1.00 95.94 91 LEU A CA 1
ATOM 671 C C . LEU A 1 91 ? -5.125 -0.719 -5.349 1.00 95.94 91 LEU A C 1
ATOM 673 O O . LEU A 1 91 ? -4.874 -1.827 -5.828 1.00 95.94 91 LEU A O 1
ATOM 677 N N . SER A 1 92 ? -5.038 0.399 -6.053 1.00 95.88 92 SER A N 1
ATOM 678 C CA . SER A 1 92 ? -4.631 0.448 -7.455 1.00 95.88 92 SER A CA 1
ATOM 679 C C . SER A 1 92 ? -3.908 1.753 -7.749 1.00 95.88 92 SER A C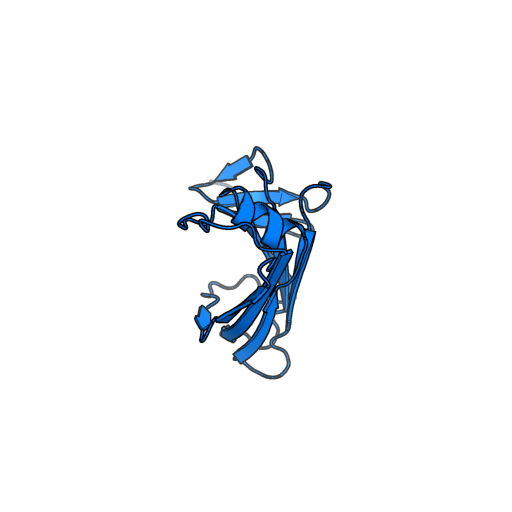 1
ATOM 681 O O . SER A 1 92 ? -4.331 2.808 -7.287 1.00 95.88 92 SER A O 1
ATOM 683 N N . GLY A 1 93 ? -2.848 1.683 -8.546 1.00 94.44 93 GLY A N 1
ATOM 684 C CA . GLY A 1 93 ? -2.084 2.856 -8.954 1.00 94.44 93 GLY A CA 1
ATOM 685 C C . GLY A 1 93 ? -0.852 2.482 -9.763 1.00 94.44 93 GLY A C 1
ATOM 686 O O . GLY A 1 93 ? -0.367 1.345 -9.707 1.00 94.44 93 GLY A O 1
ATOM 687 N N . SER A 1 94 ? -0.357 3.447 -10.529 1.00 95.00 94 SER A N 1
ATOM 688 C CA . SER A 1 94 ? 0.846 3.292 -11.344 1.00 95.00 94 SER A CA 1
ATOM 689 C C . SER A 1 94 ? 2.085 3.015 -10.489 1.00 95.00 94 SER A C 1
ATOM 691 O O . SER A 1 94 ? 2.794 2.054 -10.763 1.00 95.00 94 SER A O 1
ATOM 693 N N . ARG A 1 95 ? 2.286 3.744 -9.385 1.00 96.00 95 ARG A N 1
ATOM 694 C CA . ARG A 1 95 ? 3.411 3.573 -8.448 1.00 96.00 95 ARG A CA 1
ATOM 695 C C . ARG A 1 95 ? 3.375 2.245 -7.716 1.00 96.00 95 ARG A C 1
ATOM 697 O O . ARG A 1 95 ? 4.425 1.689 -7.412 1.00 96.00 95 ARG A O 1
ATOM 704 N N . LEU A 1 96 ? 2.182 1.705 -7.469 1.00 94.44 96 LEU A N 1
ATOM 705 C CA . LEU A 1 96 ? 2.035 0.361 -6.917 1.00 94.44 96 LEU A CA 1
ATOM 706 C C . LEU A 1 96 ? 2.589 -0.684 -7.900 1.00 94.44 96 LEU A C 1
ATOM 708 O O . LEU A 1 96 ? 3.420 -1.508 -7.528 1.00 94.44 96 LEU A O 1
ATOM 712 N N . ARG A 1 97 ? 2.171 -0.619 -9.170 1.00 94.94 97 ARG A N 1
ATOM 713 C CA . ARG A 1 97 ? 2.668 -1.500 -10.238 1.00 94.94 97 ARG A CA 1
ATOM 714 C C . ARG A 1 97 ? 4.165 -1.303 -10.485 1.00 94.94 97 ARG A C 1
ATOM 716 O O . ARG A 1 97 ? 4.912 -2.277 -10.528 1.00 94.94 97 ARG A O 1
ATOM 723 N N . ASP A 1 98 ? 4.598 -0.060 -10.653 1.00 95.19 98 ASP A N 1
ATOM 724 C CA . ASP A 1 98 ? 5.970 0.286 -11.022 1.00 95.19 98 ASP A CA 1
ATOM 725 C C . ASP A 1 98 ? 6.940 -0.054 -9.887 1.00 95.19 98 ASP A C 1
ATOM 727 O O . ASP A 1 98 ? 8.015 -0.592 -10.148 1.00 95.19 98 ASP A O 1
ATOM 731 N N . GLY A 1 99 ? 6.522 0.123 -8.629 1.00 94.75 99 GLY A N 1
ATOM 732 C CA . GLY A 1 99 ? 7.283 -0.306 -7.460 1.00 94.75 99 GLY A CA 1
ATOM 733 C C . GLY A 1 99 ? 7.440 -1.826 -7.359 1.00 94.75 99 GLY A C 1
ATOM 734 O O . GLY A 1 99 ? 8.530 -2.317 -7.064 1.00 94.75 99 GLY A O 1
ATOM 735 N N . ILE A 1 100 ? 6.392 -2.598 -7.674 1.00 94.19 100 ILE A N 1
ATOM 736 C CA . ILE A 1 100 ? 6.504 -4.063 -7.774 1.00 94.19 100 ILE A CA 1
ATOM 737 C C . ILE A 1 100 ? 7.458 -4.464 -8.909 1.00 94.19 100 ILE A C 1
ATOM 739 O O . ILE A 1 100 ? 8.355 -5.282 -8.706 1.00 94.19 100 ILE A O 1
ATOM 743 N N . ASN A 1 101 ? 7.315 -3.857 -10.089 1.00 94.19 101 ASN A N 1
ATOM 744 C CA . ASN A 1 101 ? 8.166 -4.139 -11.249 1.00 94.19 101 ASN A CA 1
ATOM 745 C C . ASN A 1 101 ? 9.631 -3.733 -11.032 1.00 94.19 101 ASN A C 1
ATOM 747 O O . ASN A 1 101 ? 10.534 -4.344 -11.609 1.00 94.19 101 ASN A O 1
ATOM 751 N N . SER A 1 102 ? 9.898 -2.707 -10.226 1.00 93.75 102 SER A N 1
ATOM 752 C CA . SER A 1 102 ? 11.253 -2.245 -9.915 1.00 93.75 102 SER A CA 1
ATOM 753 C C . SER A 1 102 ? 11.880 -2.979 -8.724 1.00 93.75 102 SER A C 1
ATOM 755 O O . SER A 1 102 ? 13.097 -2.909 -8.552 1.00 93.75 102 SER A O 1
ATOM 757 N N . GLY A 1 103 ? 11.083 -3.692 -7.919 1.00 93.81 103 GLY A N 1
ATOM 758 C CA . GLY A 1 103 ? 11.514 -4.263 -6.637 1.00 93.81 103 GLY A CA 1
ATOM 759 C C . GLY A 1 103 ? 11.664 -3.217 -5.525 1.00 93.81 103 GLY A C 1
ATOM 760 O O . GLY A 1 103 ? 12.240 -3.500 -4.477 1.00 93.81 103 GLY A O 1
ATOM 761 N N . ASN A 1 104 ? 11.179 -1.997 -5.749 1.00 95.31 104 ASN A N 1
ATOM 762 C CA . ASN A 1 104 ? 11.271 -0.885 -4.816 1.00 95.31 104 ASN A CA 1
ATOM 763 C C . ASN A 1 104 ? 9.875 -0.303 -4.617 1.00 95.31 104 ASN A C 1
ATOM 765 O O . ASN A 1 104 ? 9.417 0.506 -5.411 1.00 95.31 104 ASN A O 1
ATOM 769 N N . LEU A 1 105 ? 9.193 -0.729 -3.555 1.00 95.88 105 LEU A N 1
ATOM 770 C CA . LEU A 1 105 ? 7.853 -0.261 -3.219 1.00 95.88 105 LEU A CA 1
ATOM 771 C C . LEU A 1 105 ? 7.809 0.193 -1.764 1.00 95.88 105 LEU A C 1
ATOM 773 O O . LEU A 1 105 ? 8.215 -0.539 -0.860 1.00 95.88 105 LEU A O 1
ATOM 777 N N . TRP A 1 106 ? 7.250 1.374 -1.541 1.00 96.19 106 TRP A N 1
ATOM 778 C CA . TRP A 1 106 ? 6.864 1.864 -0.228 1.00 96.19 106 TRP A CA 1
ATOM 779 C C . TRP A 1 106 ? 5.355 2.015 -0.180 1.00 96.19 106 TRP A C 1
ATOM 781 O O . TRP A 1 106 ? 4.761 2.610 -1.078 1.00 96.19 106 TRP A O 1
ATOM 791 N N . ILE A 1 107 ? 4.750 1.505 0.888 1.00 95.12 107 ILE A N 1
ATOM 792 C CA . ILE A 1 107 ? 3.322 1.664 1.156 1.00 95.12 107 ILE A CA 1
ATOM 793 C C . ILE A 1 107 ? 3.158 2.650 2.300 1.00 95.12 107 ILE A C 1
ATOM 795 O O . ILE A 1 107 ? 3.744 2.475 3.369 1.00 95.12 107 ILE A O 1
ATOM 799 N N . GLY A 1 108 ? 2.379 3.693 2.040 1.00 94.38 108 GLY A N 1
ATOM 800 C CA . GLY A 1 108 ? 2.053 4.762 2.966 1.00 94.38 108 GLY A CA 1
ATOM 801 C C . GLY A 1 108 ? 0.639 4.640 3.502 1.00 94.38 108 GLY A C 1
ATOM 802 O O . GLY A 1 108 ? -0.274 4.247 2.777 1.00 94.38 108 GLY A O 1
ATOM 803 N N . VAL A 1 109 ? 0.443 5.038 4.754 1.00 93.12 109 VAL A N 1
ATOM 804 C CA . VAL A 1 109 ? -0.880 5.177 5.362 1.00 93.12 109 VAL A CA 1
ATOM 805 C C . VAL A 1 109 ? -0.997 6.515 6.084 1.00 93.12 109 VAL A C 1
ATOM 807 O O . VAL A 1 109 ? -0.092 6.937 6.812 1.00 93.12 109 VAL A O 1
ATOM 810 N N . ARG A 1 110 ? -2.131 7.184 5.887 1.00 91.31 110 ARG A N 1
ATOM 811 C CA . ARG A 1 110 ? -2.546 8.365 6.645 1.00 91.31 110 ARG A CA 1
ATOM 812 C C . ARG A 1 110 ? -3.882 8.079 7.310 1.00 91.31 110 ARG A C 1
ATOM 814 O O . ARG A 1 110 ? -4.786 7.572 6.658 1.00 91.31 110 ARG A O 1
ATOM 821 N N . LEU A 1 111 ? -3.997 8.432 8.586 1.00 88.25 111 LEU A N 1
ATOM 822 C CA . LEU A 1 111 ? -5.279 8.531 9.279 1.00 88.25 111 LEU A CA 1
ATOM 823 C C . LEU A 1 111 ? -5.878 9.906 8.957 1.00 88.25 111 LEU A C 1
ATOM 825 O O . LEU A 1 111 ? -5.295 10.922 9.336 1.00 88.25 111 LEU A O 1
ATOM 829 N N . ASP A 1 112 ? -6.995 9.943 8.236 1.00 86.31 112 ASP A N 1
ATOM 830 C CA . ASP A 1 112 ? -7.657 11.192 7.837 1.00 86.31 112 ASP A CA 1
ATOM 831 C C . ASP A 1 112 ? -8.604 11.690 8.930 1.00 86.31 112 ASP A C 1
ATOM 833 O O . ASP A 1 112 ? -8.601 12.867 9.291 1.00 86.31 112 ASP A O 1
ATOM 837 N N . THR A 1 113 ? -9.399 10.776 9.489 1.00 78.38 113 THR A N 1
ATOM 838 C CA . THR A 1 113 ? -10.313 11.041 10.604 1.00 78.38 113 THR A CA 1
ATOM 839 C C . THR A 1 113 ? -10.259 9.903 11.609 1.00 78.38 113 THR A C 1
ATOM 841 O O . THR A 1 113 ? -9.998 8.762 11.242 1.00 78.38 113 THR A O 1
ATOM 844 N N . GLY A 1 114 ? -10.546 10.202 12.875 1.00 64.19 114 GLY A N 1
ATOM 845 C CA . GLY A 1 114 ? -10.468 9.250 13.984 1.00 64.19 114 GLY A CA 1
ATOM 846 C C . GLY A 1 114 ? -9.471 9.727 15.037 1.00 64.19 114 GLY A C 1
ATOM 847 O O . GLY A 1 114 ? -8.437 10.307 14.713 1.00 64.19 114 GLY A O 1
ATOM 848 N N . GLY A 1 115 ? -9.799 9.546 16.317 1.00 59.94 115 GLY A N 1
ATOM 849 C CA . GLY A 1 115 ? -8.885 9.910 17.400 1.00 59.94 115 GLY A CA 1
ATOM 850 C C . GLY A 1 115 ? -7.597 9.088 17.321 1.00 59.94 115 GLY A C 1
ATOM 851 O O . GLY A 1 115 ? -7.656 7.894 17.024 1.00 59.94 115 GLY A O 1
ATOM 852 N N . ILE A 1 116 ? -6.447 9.715 17.605 1.00 56.22 116 ILE A N 1
ATOM 853 C CA . ILE A 1 116 ? -5.149 9.031 17.697 1.00 56.22 116 ILE A CA 1
ATOM 854 C C . ILE A 1 116 ? -5.252 8.016 18.833 1.00 56.22 116 ILE A C 1
ATOM 856 O O . ILE A 1 116 ? -5.120 8.342 20.009 1.00 56.22 116 ILE A O 1
ATOM 860 N N . THR A 1 117 ? -5.557 6.782 18.477 1.00 55.56 117 THR A N 1
ATOM 861 C CA . THR A 1 117 ? -5.733 5.680 19.411 1.00 55.56 117 THR A CA 1
ATOM 862 C C . THR A 1 117 ? -4.877 4.538 18.906 1.00 55.56 117 THR A C 1
ATOM 864 O O . THR A 1 117 ? -4.789 4.287 17.703 1.00 55.56 117 THR A O 1
ATOM 867 N N . ALA A 1 118 ? -4.169 3.891 19.828 1.00 63.00 118 ALA A N 1
ATOM 868 C CA . ALA A 1 118 ? -3.390 2.711 19.506 1.00 63.00 118 ALA A CA 1
ATOM 869 C C . ALA A 1 118 ? -4.327 1.659 18.898 1.00 63.00 118 ALA A C 1
ATOM 871 O O . ALA A 1 118 ? -5.342 1.297 19.491 1.00 63.00 118 ALA A O 1
ATOM 872 N N . GLY A 1 119 ? -4.001 1.190 17.701 1.00 71.06 119 GLY A N 1
ATOM 873 C CA . GLY A 1 119 ? -4.813 0.230 16.973 1.00 71.06 119 GLY A CA 1
ATOM 874 C C . GLY A 1 119 ? -3.975 -0.446 15.906 1.00 71.06 119 GLY A C 1
ATOM 875 O O . GLY A 1 119 ? -3.107 0.174 15.297 1.00 71.06 119 GLY A O 1
ATOM 876 N N . THR A 1 120 ? -4.213 -1.737 15.697 1.00 83.00 120 THR A N 1
ATOM 877 C CA . THR A 1 120 ? -3.581 -2.480 14.604 1.00 83.00 120 THR A CA 1
ATOM 878 C C . THR A 1 120 ? -4.543 -2.511 13.431 1.00 83.00 120 THR A C 1
ATOM 880 O O . THR A 1 120 ? -5.644 -3.048 13.552 1.00 83.00 120 THR A O 1
ATOM 883 N N . LEU A 1 121 ? -4.126 -1.943 12.302 1.00 86.75 121 LEU A N 1
ATOM 884 C CA . LEU A 1 121 ? -4.824 -2.101 11.035 1.00 86.75 121 LEU A CA 1
ATOM 885 C C . LEU A 1 121 ? -4.464 -3.471 10.451 1.00 86.75 121 LEU A C 1
ATOM 887 O O . LEU A 1 121 ? -3.303 -3.726 10.132 1.00 86.75 121 LEU A O 1
ATOM 891 N N . GLN A 1 122 ? -5.446 -4.364 10.354 1.00 91.19 122 GLN A N 1
ATOM 892 C CA . GLN A 1 122 ? -5.239 -5.720 9.848 1.00 91.19 122 GLN A CA 1
ATOM 893 C C . GLN A 1 122 ? -5.727 -5.832 8.409 1.00 91.19 122 GLN A C 1
ATOM 895 O O . GLN A 1 122 ? -6.894 -5.577 8.130 1.00 91.19 122 GLN A O 1
ATOM 900 N N . PHE A 1 123 ? -4.849 -6.280 7.519 1.00 91.88 123 PHE A N 1
ATOM 901 C CA . PHE A 1 123 ? -5.179 -6.624 6.140 1.00 91.88 123 PHE A CA 1
ATOM 902 C C . PHE A 1 123 ? -5.477 -8.125 6.076 1.00 91.88 123 PHE A C 1
ATOM 904 O O . PHE A 1 123 ? -4.687 -8.935 6.565 1.00 91.88 123 PHE A O 1
ATOM 911 N N . ARG A 1 124 ? -6.623 -8.511 5.513 1.00 92.38 124 ARG A N 1
ATOM 912 C CA . ARG A 1 124 ? -7.097 -9.900 5.444 1.00 92.38 124 ARG A CA 1
ATOM 913 C C . ARG A 1 124 ? -7.539 -10.242 4.030 1.00 92.38 124 ARG A C 1
ATOM 915 O O . ARG A 1 124 ? -8.024 -9.384 3.300 1.00 92.38 124 ARG A O 1
ATOM 922 N N . ASN A 1 125 ? -7.395 -11.519 3.671 1.00 92.50 125 ASN A N 1
ATOM 923 C CA . ASN A 1 125 ? -7.825 -12.067 2.381 1.00 92.50 125 ASN A CA 1
ATOM 924 C C . ASN A 1 125 ? -7.322 -11.242 1.186 1.00 92.50 125 ASN A C 1
ATOM 926 O O . ASN A 1 125 ? -8.066 -10.998 0.241 1.00 92.50 125 ASN A O 1
ATOM 930 N N . MET A 1 126 ? -6.073 -10.772 1.266 1.00 92.56 126 MET A N 1
ATOM 931 C CA . MET A 1 126 ? -5.481 -9.946 0.221 1.00 92.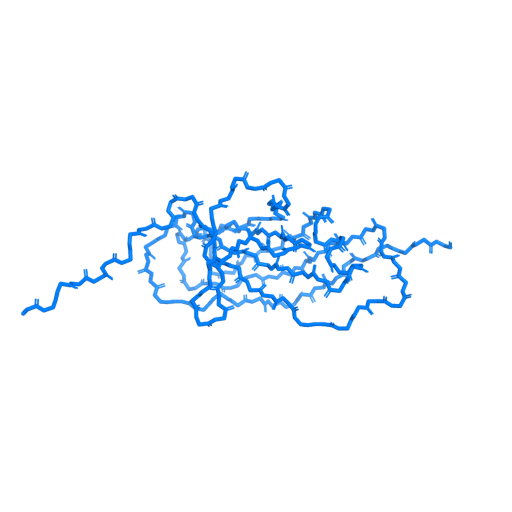56 126 MET A CA 1
ATOM 932 C C . MET A 1 126 ? -5.186 -10.796 -1.016 1.00 92.56 126 MET A C 1
ATOM 934 O O . MET A 1 126 ? -4.497 -11.812 -0.931 1.00 92.56 126 MET A O 1
ATOM 938 N N . ILE A 1 127 ? -5.688 -10.355 -2.164 1.00 92.75 127 ILE A N 1
ATOM 939 C CA . ILE A 1 127 ? -5.517 -10.968 -3.477 1.00 92.75 127 ILE A CA 1
ATOM 940 C C . ILE A 1 127 ? -4.890 -9.929 -4.400 1.00 92.75 127 ILE A C 1
ATOM 942 O O . ILE A 1 127 ? -5.379 -8.805 -4.510 1.00 92.75 127 ILE A O 1
ATOM 946 N N . ALA A 1 128 ? -3.825 -10.319 -5.097 1.00 90.75 128 ALA A N 1
ATOM 947 C CA . ALA A 1 128 ? -3.265 -9.532 -6.183 1.00 90.75 128 ALA A CA 1
ATOM 948 C C . ALA A 1 128 ? -3.897 -9.966 -7.509 1.00 90.75 128 ALA A C 1
ATOM 950 O O . ALA A 1 128 ? -3.668 -11.077 -7.985 1.00 90.75 128 ALA A O 1
ATOM 951 N N . LYS A 1 129 ? -4.684 -9.080 -8.115 1.00 92.69 129 LYS A N 1
ATOM 952 C CA . LYS A 1 129 ? -5.130 -9.217 -9.500 1.00 92.69 129 LYS A CA 1
ATOM 953 C C . LYS A 1 129 ? -4.084 -8.575 -10.396 1.00 92.69 129 LYS A C 1
ATOM 955 O O . LYS A 1 129 ? -3.813 -7.379 -10.282 1.00 92.69 129 LYS A O 1
ATOM 960 N N . VAL A 1 130 ? -3.490 -9.383 -11.263 1.00 90.44 130 VAL A N 1
ATOM 961 C CA . VAL A 1 130 ? -2.414 -8.960 -12.159 1.00 90.44 130 VAL A CA 1
ATOM 962 C C . VAL A 1 130 ? -2.776 -9.249 -13.604 1.00 90.44 130 VAL A C 1
ATOM 964 O O . VAL A 1 130 ? -3.430 -10.249 -13.897 1.00 90.44 130 VAL A O 1
ATOM 967 N N . ALA A 1 131 ? -2.314 -8.385 -14.500 1.00 87.94 131 ALA A N 1
ATOM 968 C CA . ALA A 1 131 ? -2.246 -8.684 -15.921 1.00 87.94 131 ALA A CA 1
ATOM 969 C C . ALA A 1 131 ? -0.778 -8.714 -16.348 1.00 87.94 131 ALA A C 1
ATOM 971 O O . ALA A 1 131 ? 0.022 -7.854 -15.961 1.00 87.94 131 ALA A O 1
ATOM 972 N N . LEU A 1 132 ? -0.444 -9.727 -17.139 1.00 82.50 132 LEU A N 1
ATOM 973 C CA . LEU A 1 132 ? 0.844 -9.882 -17.798 1.00 82.50 132 LEU A CA 1
ATOM 974 C C . LEU A 1 132 ? 0.662 -9.543 -19.279 1.00 82.50 132 LEU A C 1
ATOM 976 O O . LEU A 1 132 ? -0.440 -9.672 -19.818 1.00 82.50 132 LEU A O 1
ATOM 980 N N . ILE A 1 133 ? 1.729 -9.096 -19.933 1.00 73.94 133 ILE A N 1
ATOM 981 C CA . ILE A 1 133 ? 1.748 -9.060 -21.399 1.00 73.94 133 ILE A CA 1
ATOM 982 C C . ILE A 1 133 ? 1.726 -10.525 -21.887 1.00 73.94 133 ILE A C 1
ATOM 984 O O . ILE A 1 133 ? 2.404 -11.345 -21.261 1.00 73.94 133 ILE A O 1
ATOM 988 N N . PRO A 1 134 ? 0.959 -10.877 -22.934 1.00 56.09 134 PRO A N 1
ATOM 989 C CA . PRO A 1 134 ? 1.178 -12.125 -23.663 1.00 56.09 134 PRO A CA 1
ATOM 990 C C . PRO A 1 134 ? 2.567 -12.192 -24.313 1.00 56.09 134 PRO A C 1
ATOM 992 O O . PRO A 1 134 ? 3.109 -11.125 -24.685 1.00 56.09 134 PRO A O 1
#

pLDDT: mean 85.4, std 15.44, range [34.62, 96.81]

Secondary structure (DSSP, 8-state):
-PPP------TTEEEEEE---PPPSS-EEEEEEEEEEE-S-TT-EEEEEEESS---S-EETTEEEEETT-TTEEEEEEEEGGG-SEEEEEEE-HHHHHHHHHT--EEEEEEEES-------EEEEEEEEEEE--

Organism: NCBI:txid1227551